Protein AF-A0A7D9LPD5-F1 (afdb_monomer_lite)

pLDDT: mean 76.56, std 15.11, range [44.62, 92.5]

Sequence (110 aa):
MAIEQDWLISLSVVYGLGAIASLWAALLSPMILDYWDKPRGLKKRGERDWATVFLIFLLLQPFTFAGCAVGMWWIDAFAYIPPVHFVCTFISFLAIDFFNEDTSNTYRVL

Structure (mmCIF, N/CA/C/O backbone):
data_AF-A0A7D9LPD5-F1
#
_entry.id   AF-A0A7D9LPD5-F1
#
loop_
_atom_site.group_PDB
_atom_site.id
_atom_site.type_symbol
_atom_site.label_atom_id
_atom_site.label_alt_id
_atom_site.label_comp_id
_atom_site.label_asym_id
_atom_site.label_entity_id
_atom_site.label_seq_id
_atom_site.pdbx_PDB_ins_code
_atom_site.Cartn_x
_atom_site.Cartn_y
_atom_site.Cartn_z
_atom_site.occupancy
_atom_site.B_iso_or_equiv
_atom_site.auth_seq_id
_atom_site.auth_comp_id
_atom_site.auth_asym_id
_atom_site.auth_atom_id
_atom_site.pdbx_PDB_model_num
ATOM 1 N N . MET A 1 1 ? 12.924 -11.263 -24.836 1.00 55.03 1 MET A N 1
ATOM 2 C CA . MET A 1 1 ? 13.693 -10.051 -24.488 1.00 55.03 1 MET A CA 1
ATOM 3 C C . MET A 1 1 ? 12.827 -8.794 -24.510 1.00 55.03 1 MET A C 1
ATOM 5 O O . MET A 1 1 ? 12.645 -8.247 -23.440 1.00 55.03 1 MET A O 1
ATOM 9 N N . ALA A 1 2 ? 12.213 -8.378 -25.629 1.00 61.75 2 ALA A N 1
ATOM 10 C CA . ALA A 1 2 ? 11.367 -7.165 -25.642 1.00 61.75 2 ALA A CA 1
ATOM 11 C C . ALA A 1 2 ? 10.152 -7.231 -24.683 1.00 61.75 2 ALA A C 1
ATOM 13 O O . ALA A 1 2 ? 9.972 -6.350 -23.855 1.00 61.75 2 ALA A O 1
ATOM 14 N N . ILE A 1 3 ? 9.396 -8.337 -24.710 1.00 66.81 3 ILE A N 1
ATOM 15 C CA . ILE A 1 3 ? 8.167 -8.516 -23.903 1.00 66.81 3 ILE A CA 1
ATOM 16 C C . ILE A 1 3 ? 8.424 -8.419 -22.387 1.00 66.81 3 ILE A C 1
ATOM 18 O O . ILE A 1 3 ? 7.592 -7.917 -21.641 1.00 66.81 3 ILE A O 1
ATOM 22 N N . GLU A 1 4 ? 9.577 -8.898 -21.925 1.00 71.38 4 GLU A N 1
ATOM 23 C CA . GLU A 1 4 ? 9.941 -8.914 -20.504 1.00 71.38 4 GLU A CA 1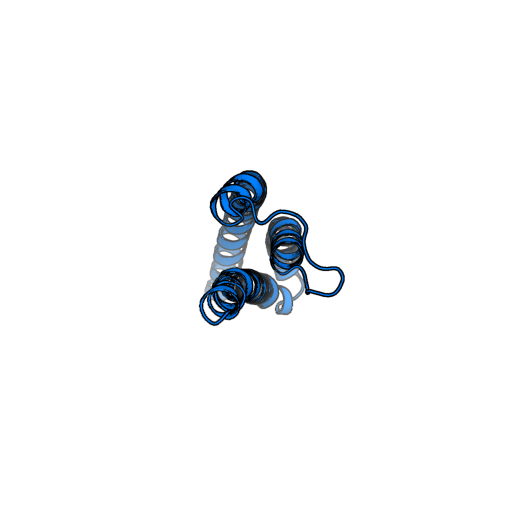
ATOM 24 C C . GLU A 1 4 ? 10.303 -7.512 -19.997 1.00 71.38 4 GLU A C 1
ATOM 26 O O . GLU A 1 4 ? 9.875 -7.105 -18.921 1.00 71.38 4 GLU A O 1
ATOM 31 N N . GLN A 1 5 ? 11.016 -6.733 -20.812 1.00 76.25 5 GLN A N 1
ATOM 32 C CA . GLN A 1 5 ? 11.343 -5.340 -20.510 1.00 76.25 5 GLN A CA 1
ATOM 33 C C . GLN A 1 5 ? 10.101 -4.440 -20.528 1.00 76.25 5 GLN A C 1
ATOM 35 O O . GLN A 1 5 ? 9.922 -3.631 -19.618 1.00 76.25 5 GLN A O 1
ATOM 40 N N . ASP A 1 6 ? 9.210 -4.623 -21.504 1.00 82.81 6 ASP A N 1
ATOM 41 C CA . ASP A 1 6 ? 7.951 -3.871 -21.597 1.00 82.81 6 ASP A CA 1
ATOM 42 C C . ASP A 1 6 ? 7.025 -4.162 -20.403 1.00 82.81 6 ASP A C 1
ATOM 44 O O . ASP A 1 6 ? 6.359 -3.265 -19.869 1.00 82.81 6 ASP A O 1
ATOM 48 N N . TRP A 1 7 ? 7.020 -5.416 -19.938 1.00 85.62 7 TRP A N 1
ATOM 49 C CA . TRP A 1 7 ? 6.301 -5.843 -18.739 1.00 85.62 7 TRP A CA 1
ATOM 50 C C . TRP A 1 7 ? 6.843 -5.178 -17.469 1.00 85.62 7 TRP A C 1
ATOM 52 O O . TRP A 1 7 ? 6.063 -4.632 -16.685 1.00 85.62 7 TRP A O 1
ATOM 62 N N . LEU A 1 8 ? 8.167 -5.162 -17.283 1.00 84.25 8 LEU A N 1
ATOM 63 C CA . LEU A 1 8 ? 8.804 -4.518 -16.132 1.00 84.25 8 LEU A CA 1
ATOM 64 C C . LEU A 1 8 ? 8.537 -3.007 -16.104 1.00 84.25 8 LEU A C 1
ATOM 66 O O . LEU A 1 8 ? 8.182 -2.469 -15.059 1.00 84.25 8 LEU A O 1
ATOM 70 N N . ILE A 1 9 ? 8.618 -2.328 -17.251 1.00 87.19 9 ILE A N 1
ATOM 71 C CA . ILE A 1 9 ? 8.304 -0.895 -17.352 1.00 87.19 9 ILE A CA 1
ATOM 72 C C . ILE A 1 9 ? 6.850 -0.632 -16.948 1.00 87.19 9 ILE A C 1
ATOM 74 O O . ILE A 1 9 ? 6.576 0.257 -16.139 1.00 87.19 9 ILE A O 1
ATOM 78 N N . SER A 1 10 ? 5.919 -1.428 -17.476 1.00 89.38 10 SER A N 1
ATOM 79 C CA . SER A 1 10 ? 4.493 -1.305 -17.162 1.00 89.38 10 SER A CA 1
ATOM 80 C C . SER A 1 10 ? 4.232 -1.480 -15.664 1.00 89.38 10 SER A C 1
ATOM 82 O O . SER A 1 10 ? 3.538 -0.669 -15.051 1.00 89.38 10 SER A O 1
ATOM 84 N N . LEU A 1 11 ? 4.845 -2.492 -15.047 1.00 87.81 11 LEU A N 1
ATOM 85 C CA . LEU A 1 11 ? 4.769 -2.738 -13.607 1.00 87.81 11 LEU A CA 1
ATOM 86 C C . LEU A 1 11 ? 5.374 -1.597 -12.779 1.00 87.81 11 LEU A C 1
ATOM 88 O O . LEU A 1 11 ? 4.756 -1.173 -11.804 1.00 87.81 11 LEU A O 1
ATOM 92 N N . SER A 1 12 ? 6.530 -1.048 -13.168 1.00 87.62 12 SER A N 1
ATOM 93 C CA . SER A 1 12 ? 7.125 0.106 -12.480 1.00 87.62 12 SER A CA 1
ATOM 94 C C . SER A 1 12 ? 6.193 1.321 -12.501 1.00 87.62 12 SER A C 1
ATOM 96 O O . SER A 1 12 ? 6.048 1.996 -11.482 1.00 87.62 12 SER A O 1
ATOM 98 N N . VAL A 1 13 ? 5.522 1.588 -13.630 1.00 90.81 13 VAL A N 1
ATOM 99 C CA . VAL A 1 13 ? 4.535 2.678 -13.740 1.00 90.81 13 VAL A CA 1
ATOM 100 C C . VAL A 1 13 ? 3.331 2.415 -12.836 1.00 90.81 13 VAL A C 1
ATOM 102 O O . VAL A 1 13 ? 2.930 3.303 -12.083 1.00 90.81 13 VAL A O 1
ATOM 105 N N . VAL A 1 14 ? 2.783 1.197 -12.855 1.00 92.50 14 VAL A N 1
ATOM 106 C CA . VAL A 1 14 ? 1.667 0.801 -11.979 1.00 92.50 14 VAL A CA 1
ATOM 107 C C . VAL A 1 14 ? 2.045 0.965 -10.509 1.00 92.50 14 VAL A C 1
ATOM 109 O O . VAL A 1 14 ? 1.260 1.503 -9.730 1.00 92.50 14 VAL A O 1
ATOM 112 N N . TYR A 1 15 ? 3.254 0.565 -10.120 1.00 91.69 15 TYR A N 1
ATOM 113 C CA . TYR A 1 15 ? 3.726 0.710 -8.747 1.00 91.69 15 TYR A CA 1
ATOM 114 C C . TYR A 1 15 ? 3.990 2.165 -8.367 1.00 91.69 15 TYR A C 1
ATOM 116 O O . TYR A 1 15 ? 3.606 2.576 -7.275 1.00 91.69 15 TYR A O 1
ATOM 124 N N . GLY A 1 16 ? 4.519 2.988 -9.273 1.00 86.94 16 GLY A N 1
ATOM 125 C CA . GLY A 1 16 ? 4.629 4.432 -9.059 1.00 86.94 16 GLY A CA 1
ATOM 126 C C . GLY A 1 16 ? 3.267 5.097 -8.820 1.00 86.94 16 GLY A C 1
ATOM 127 O O . GLY A 1 16 ? 3.093 5.834 -7.848 1.00 86.94 16 GLY A O 1
ATOM 128 N N . LEU A 1 17 ? 2.268 4.784 -9.652 1.00 91.12 17 LEU A N 1
ATOM 129 C CA . LEU A 1 17 ? 0.896 5.277 -9.479 1.00 91.12 17 LEU A CA 1
ATOM 130 C C . LEU A 1 17 ? 0.259 4.751 -8.188 1.00 91.12 17 LEU A C 1
ATOM 132 O O . LEU A 1 17 ? -0.389 5.508 -7.464 1.00 91.12 17 LEU A O 1
ATOM 136 N N . GLY A 1 18 ? 0.489 3.479 -7.861 1.00 88.88 18 GLY A N 1
ATOM 137 C CA . GLY A 1 18 ? 0.034 2.868 -6.617 1.00 88.88 18 GLY A CA 1
ATOM 138 C C . GLY A 1 18 ? 0.646 3.525 -5.378 1.00 88.88 18 GLY A C 1
ATOM 139 O O . GLY A 1 18 ? -0.058 3.709 -4.387 1.00 88.88 18 GLY A O 1
ATOM 140 N N . ALA A 1 19 ? 1.908 3.963 -5.432 1.00 89.31 19 ALA A N 1
ATOM 141 C CA . ALA A 1 19 ? 2.540 4.712 -4.346 1.00 89.31 19 ALA A CA 1
ATOM 142 C C . ALA A 1 19 ? 1.849 6.064 -4.113 1.00 89.31 19 ALA A C 1
ATOM 144 O O . ALA A 1 19 ? 1.538 6.407 -2.971 1.00 89.31 19 ALA A O 1
ATOM 145 N N . ILE A 1 20 ? 1.550 6.799 -5.191 1.00 89.25 20 ILE A N 1
ATOM 146 C CA . ILE A 1 20 ? 0.827 8.078 -5.126 1.00 89.25 20 ILE A CA 1
ATOM 147 C C . ILE A 1 20 ? -0.583 7.865 -4.566 1.00 89.25 20 ILE A C 1
ATOM 149 O O . ILE A 1 20 ? -0.988 8.563 -3.638 1.00 89.25 20 ILE A O 1
ATOM 153 N N . ALA A 1 21 ? -1.321 6.880 -5.081 1.00 88.38 21 ALA A N 1
ATOM 154 C CA . ALA A 1 21 ? -2.660 6.556 -4.591 1.00 88.38 21 ALA A CA 1
ATOM 155 C C . ALA A 1 21 ? -2.645 6.163 -3.105 1.00 88.38 21 ALA A C 1
ATOM 157 O O . ALA A 1 21 ? -3.498 6.605 -2.339 1.00 88.38 21 ALA A O 1
ATOM 158 N N . SER A 1 22 ? -1.642 5.391 -2.679 1.00 88.06 22 SER A N 1
ATOM 159 C CA . SER A 1 22 ? -1.472 4.983 -1.281 1.00 88.06 22 SER A CA 1
ATOM 160 C C . SER A 1 22 ? -1.157 6.165 -0.365 1.00 88.06 22 SER A C 1
ATOM 162 O O . SER A 1 22 ? -1.638 6.204 0.763 1.00 88.06 22 SER A O 1
ATOM 164 N N . LEU A 1 23 ? -0.393 7.152 -0.845 1.00 87.31 23 LEU A N 1
ATOM 165 C CA . LEU A 1 23 ? -0.112 8.375 -0.094 1.00 87.31 23 LEU A CA 1
ATOM 166 C C . LEU A 1 23 ? -1.402 9.164 0.150 1.00 87.31 23 LEU A C 1
ATOM 168 O O . LEU A 1 23 ? -1.674 9.569 1.276 1.00 87.31 23 LEU A O 1
ATOM 172 N N . TRP A 1 24 ? -2.224 9.331 -0.888 1.00 86.19 24 TRP A N 1
ATOM 173 C CA . TRP A 1 24 ? -3.534 9.968 -0.752 1.00 86.19 24 TRP A CA 1
ATOM 174 C C . TRP A 1 24 ? -4.460 9.186 0.178 1.00 86.19 24 TRP A C 1
ATOM 176 O O . TRP A 1 24 ? -5.109 9.785 1.032 1.00 86.19 24 TRP A O 1
ATOM 186 N N . ALA A 1 25 ? -4.482 7.858 0.066 1.00 83.50 25 ALA A N 1
ATOM 187 C CA . ALA A 1 25 ? -5.257 7.008 0.959 1.00 83.50 25 ALA A CA 1
ATOM 188 C C . ALA A 1 25 ? -4.815 7.169 2.422 1.00 83.50 25 ALA A C 1
ATOM 190 O O . ALA A 1 25 ? -5.671 7.301 3.289 1.00 83.50 25 ALA A O 1
ATOM 191 N N . ALA A 1 26 ? -3.509 7.235 2.699 1.00 83.38 26 ALA A N 1
ATOM 192 C CA . ALA A 1 26 ? -2.976 7.460 4.043 1.00 83.38 26 ALA A CA 1
ATOM 193 C C . ALA A 1 26 ? -3.287 8.863 4.594 1.00 83.38 26 ALA A C 1
ATOM 195 O O . ALA A 1 26 ? -3.516 9.022 5.789 1.00 83.38 26 ALA A O 1
ATOM 196 N N . LEU A 1 27 ? -3.319 9.891 3.741 1.00 81.81 27 LEU A N 1
ATOM 197 C CA . LEU A 1 27 ? -3.703 11.248 4.150 1.00 81.81 27 LEU A CA 1
ATOM 198 C C . LEU A 1 27 ? -5.200 11.356 4.464 1.00 81.81 27 LEU A C 1
ATOM 200 O O . LEU A 1 27 ? -5.589 12.099 5.362 1.00 81.81 27 LEU A O 1
ATOM 204 N N . LEU A 1 28 ? -6.037 10.621 3.729 1.00 81.25 28 LEU A N 1
ATOM 205 C CA . LEU A 1 28 ? -7.492 10.623 3.896 1.00 81.25 28 LEU A CA 1
ATOM 206 C C . LEU A 1 28 ? -7.981 9.582 4.914 1.00 81.25 28 LEU A C 1
ATOM 208 O O . LEU A 1 28 ? -9.120 9.670 5.377 1.00 81.25 28 LEU A O 1
ATOM 212 N N . SER A 1 29 ? -7.143 8.617 5.302 1.00 77.19 29 SER A N 1
ATOM 213 C CA . SER A 1 29 ? -7.531 7.548 6.221 1.00 77.19 29 SER A CA 1
ATOM 214 C C . SER A 1 29 ? -7.970 8.021 7.603 1.00 77.19 29 SER A C 1
ATOM 216 O O . SER A 1 29 ? -8.894 7.400 8.115 1.00 77.19 29 SER A O 1
ATOM 218 N N . PRO A 1 30 ? -7.426 9.095 8.217 1.00 69.94 30 PRO A N 1
ATOM 219 C CA . PRO A 1 30 ? -7.953 9.593 9.485 1.00 69.94 30 PRO A CA 1
ATOM 220 C C . PRO A 1 30 ? -9.418 10.017 9.365 1.00 69.94 30 PRO A C 1
ATOM 222 O O . PRO A 1 30 ? -10.213 9.657 10.215 1.00 69.94 30 PRO A O 1
ATOM 225 N N . MET A 1 31 ? -9.814 10.675 8.267 1.00 67.31 31 MET A N 1
ATOM 226 C CA . MET A 1 31 ? -11.217 11.059 8.050 1.00 67.31 31 MET A CA 1
ATOM 227 C C . MET A 1 31 ? -12.125 9.839 7.838 1.00 67.31 31 MET A C 1
ATOM 229 O O . MET A 1 31 ? -13.273 9.836 8.280 1.00 67.31 31 MET A O 1
ATOM 233 N N . ILE A 1 32 ? -11.618 8.800 7.165 1.00 66.88 32 ILE A N 1
ATOM 234 C CA . ILE A 1 32 ? -12.341 7.535 6.962 1.00 66.88 32 ILE A CA 1
ATOM 235 C C . ILE A 1 32 ? -12.507 6.801 8.295 1.00 66.88 32 ILE A C 1
ATOM 237 O O . ILE A 1 32 ? -13.592 6.307 8.590 1.00 66.88 32 ILE A O 1
ATOM 241 N N . LEU A 1 33 ? -11.452 6.757 9.109 1.00 67.62 33 LEU A N 1
ATOM 242 C CA . LEU A 1 33 ? -11.477 6.130 10.425 1.00 67.62 33 LEU A CA 1
ATOM 243 C C . LEU A 1 33 ? -12.345 6.921 11.397 1.00 67.62 33 LEU A C 1
ATOM 245 O O . LEU A 1 33 ? -13.159 6.307 12.060 1.00 67.62 33 LEU A O 1
ATOM 249 N N . ASP A 1 34 ? -12.291 8.250 11.410 1.00 65.56 34 ASP A N 1
ATOM 250 C CA . ASP A 1 34 ? -13.173 9.088 12.233 1.00 65.56 34 ASP A CA 1
ATOM 251 C C . ASP A 1 34 ? -14.655 8.911 11.855 1.00 65.56 34 ASP A C 1
ATOM 253 O O . ASP A 1 34 ? -15.540 8.943 12.714 1.00 65.56 34 ASP A O 1
ATOM 257 N N . TYR A 1 35 ? -14.953 8.693 10.568 1.00 63.81 35 TYR A N 1
ATOM 258 C CA . TYR A 1 35 ? -16.307 8.370 10.115 1.00 63.81 35 TYR A CA 1
ATOM 259 C C . TYR A 1 35 ? -16.765 6.982 10.593 1.00 63.81 35 TYR A C 1
ATOM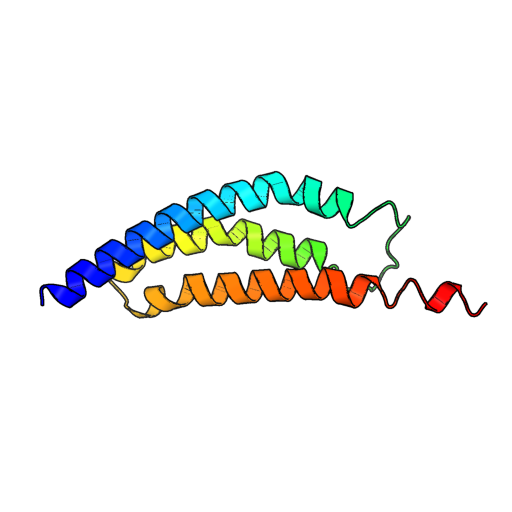 261 O O . TYR A 1 35 ? -17.936 6.813 10.950 1.00 63.81 35 TYR A O 1
ATOM 269 N N . TRP A 1 36 ? -15.854 6.004 10.612 1.00 60.25 36 TRP A N 1
ATOM 270 C CA . TRP A 1 36 ? -16.129 4.617 11.006 1.00 60.25 36 TRP A CA 1
ATOM 271 C C . TRP A 1 36 ? -16.109 4.393 12.526 1.00 60.25 36 TRP A C 1
ATOM 273 O O . TRP A 1 36 ? -16.833 3.535 13.029 1.00 60.25 36 TRP A O 1
ATOM 283 N N . ASP A 1 37 ? -15.321 5.184 13.255 1.00 58.56 37 ASP A N 1
ATOM 284 C CA . ASP A 1 37 ? -15.033 5.084 14.693 1.00 58.56 37 ASP A CA 1
ATOM 285 C C . ASP A 1 37 ? -15.877 6.079 15.519 1.00 58.56 37 ASP A C 1
ATOM 287 O O . ASP A 1 37 ? -15.482 6.541 16.593 1.00 58.56 37 ASP A O 1
ATOM 291 N N . LYS A 1 38 ? -17.079 6.428 15.022 1.00 48.72 38 LYS A N 1
ATOM 292 C CA . LYS A 1 38 ? -18.066 7.255 15.746 1.00 48.72 38 LYS A CA 1
ATOM 293 C C . LYS A 1 38 ? -18.180 6.824 17.217 1.00 48.72 38 LYS A C 1
ATOM 295 O O . LYS A 1 38 ? -18.220 5.634 17.528 1.00 48.72 38 LYS A O 1
ATOM 300 N N . PRO A 1 39 ? -18.314 7.804 18.123 1.00 46.75 39 PRO A N 1
ATOM 301 C CA . PRO A 1 39 ? -17.514 7.962 19.328 1.00 46.75 39 PRO A CA 1
ATOM 302 C C . PRO A 1 39 ? -17.793 6.843 20.330 1.00 46.75 39 PRO A C 1
ATOM 304 O O . PRO A 1 39 ? -18.612 6.985 21.241 1.00 46.75 39 PRO A O 1
ATOM 307 N N . ARG A 1 40 ? -17.094 5.716 20.194 1.00 46.31 40 ARG A N 1
ATOM 308 C CA . ARG A 1 40 ? -17.042 4.721 21.263 1.00 46.31 40 ARG A CA 1
ATOM 309 C C . ARG A 1 40 ? -16.072 5.250 22.305 1.00 46.31 40 ARG A C 1
ATOM 311 O O . ARG A 1 40 ? -14.860 5.089 22.205 1.00 46.31 40 ARG A O 1
ATOM 318 N N . GLY A 1 41 ? -16.628 5.967 23.279 1.00 44.72 41 GLY A N 1
ATOM 319 C CA . GLY A 1 41 ? -15.894 6.427 24.446 1.00 44.72 41 GLY A CA 1
ATOM 320 C C . GLY A 1 41 ? -15.026 5.303 25.015 1.00 44.72 41 GLY A C 1
ATOM 321 O O . GLY A 1 41 ? -15.518 4.212 25.272 1.00 44.72 41 GLY A O 1
ATOM 322 N N . LEU A 1 42 ? -13.739 5.609 25.196 1.00 50.38 42 LEU A N 1
ATOM 323 C CA . LEU A 1 42 ? -12.760 4.853 25.980 1.00 50.38 42 LEU A CA 1
ATOM 324 C C . LEU A 1 42 ? -12.679 3.346 25.640 1.00 50.38 42 LEU A C 1
ATOM 326 O O . LEU A 1 42 ? -13.306 2.506 26.285 1.00 50.38 42 LEU A O 1
ATOM 330 N N . LYS A 1 43 ? -11.807 3.008 24.675 1.00 54.28 43 LYS A N 1
ATOM 331 C CA . LYS A 1 43 ? -11.343 1.634 24.387 1.00 54.28 43 LYS A CA 1
ATOM 332 C C . LYS A 1 43 ? -10.993 0.886 25.683 1.00 54.28 43 LYS A C 1
ATOM 334 O O . LYS A 1 43 ? -10.205 1.372 26.500 1.00 54.28 43 LYS A O 1
ATOM 339 N N . LYS A 1 44 ? -11.542 -0.322 25.860 1.00 51.75 44 LYS A N 1
ATOM 340 C CA . LYS A 1 44 ? -11.188 -1.205 26.981 1.00 51.75 44 LYS A CA 1
ATOM 341 C C . LYS A 1 44 ? -9.730 -1.643 26.831 1.00 51.75 44 LYS A C 1
ATOM 343 O O . LYS A 1 44 ? -9.294 -2.096 25.775 1.00 51.75 44 LYS A O 1
ATOM 348 N N . ARG A 1 45 ? -8.956 -1.498 27.907 1.00 47.47 45 ARG A N 1
ATOM 349 C CA . ARG A 1 45 ? -7.538 -1.873 27.969 1.00 47.47 45 ARG A CA 1
ATOM 350 C C . ARG A 1 45 ? -7.405 -3.387 27.725 1.00 47.47 45 ARG A C 1
ATOM 352 O O . ARG A 1 45 ? -7.726 -4.164 28.616 1.00 47.47 45 ARG A O 1
ATOM 359 N N . GLY A 1 46 ? -6.959 -3.791 26.532 1.00 56.81 46 GLY A N 1
ATOM 360 C CA . GLY A 1 46 ? -6.753 -5.202 26.162 1.00 56.81 46 GLY A CA 1
ATOM 361 C C . GLY A 1 46 ? -7.274 -5.615 24.779 1.00 56.81 46 GLY A C 1
ATOM 362 O O . GLY A 1 46 ? -6.891 -6.677 24.299 1.00 56.81 46 GLY A O 1
ATOM 363 N N . GLU A 1 47 ? -8.093 -4.796 24.113 1.00 62.62 47 GLU A N 1
ATOM 364 C CA . GLU A 1 47 ? -8.545 -5.069 22.740 1.00 62.62 47 GLU A CA 1
ATOM 365 C C . GLU A 1 47 ? -7.494 -4.630 21.707 1.00 62.62 47 GLU A C 1
A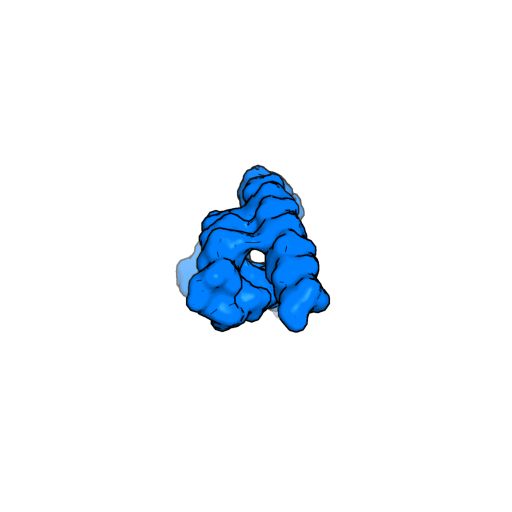TOM 367 O O . GLU A 1 47 ? -6.865 -3.575 21.832 1.00 62.62 47 GLU A O 1
ATOM 372 N N . ARG A 1 48 ? -7.271 -5.467 20.686 1.00 66.44 48 ARG A N 1
ATOM 373 C CA . ARG A 1 48 ? -6.296 -5.206 19.621 1.00 66.44 48 ARG A CA 1
ATOM 374 C C . ARG A 1 48 ? -6.820 -4.122 18.684 1.00 66.44 48 ARG A C 1
ATOM 376 O O . ARG A 1 48 ? -7.895 -4.256 18.109 1.00 66.44 48 ARG A O 1
ATOM 383 N N . ASP A 1 49 ? -6.032 -3.065 18.516 1.00 74.62 49 ASP A N 1
ATOM 384 C CA . ASP A 1 49 ? -6.416 -1.902 17.723 1.00 74.62 49 ASP A CA 1
ATOM 385 C C . ASP A 1 49 ? -6.183 -2.123 16.221 1.00 74.62 49 ASP A C 1
ATOM 387 O O . ASP A 1 49 ? -5.137 -1.774 15.669 1.00 74.62 49 ASP A O 1
ATOM 391 N N . TRP A 1 50 ? -7.169 -2.726 15.559 1.00 76.06 50 TRP A N 1
ATOM 392 C CA . TRP A 1 50 ? -7.131 -2.989 14.120 1.00 76.06 50 TRP A CA 1
ATOM 393 C C . TRP A 1 50 ? -7.066 -1.714 13.269 1.00 76.06 50 TRP A C 1
ATOM 395 O O . TRP A 1 50 ? -6.447 -1.745 12.207 1.00 76.06 50 TRP A O 1
ATOM 405 N N . ALA A 1 51 ? -7.600 -0.586 13.753 1.00 78.12 51 ALA A N 1
ATOM 406 C CA . ALA A 1 51 ? -7.483 0.708 13.077 1.00 78.12 51 ALA A CA 1
ATOM 407 C C . ALA A 1 51 ? -6.029 1.192 13.052 1.00 78.12 51 ALA A C 1
ATOM 409 O O . ALA A 1 51 ? -5.517 1.581 12.003 1.00 78.12 51 ALA A O 1
ATOM 410 N N . THR A 1 52 ? -5.325 1.071 14.180 1.00 79.75 52 THR A N 1
ATOM 411 C CA . THR A 1 52 ? -3.887 1.368 14.251 1.00 79.75 52 THR A CA 1
ATOM 412 C C . THR A 1 52 ? -3.067 0.419 13.367 1.00 79.75 52 THR A C 1
ATOM 414 O O . THR A 1 52 ? -2.161 0.867 12.666 1.00 79.75 52 THR A O 1
ATOM 417 N N . VAL A 1 53 ? -3.393 -0.880 13.339 1.00 81.50 53 VAL A N 1
ATOM 418 C CA . VAL A 1 53 ? -2.717 -1.857 12.461 1.00 81.50 53 VAL A CA 1
ATOM 419 C C . VAL A 1 53 ? -2.902 -1.498 10.984 1.00 81.50 53 VAL A C 1
ATOM 421 O O . VAL A 1 53 ? -1.923 -1.441 10.242 1.00 81.50 53 VAL A O 1
ATOM 424 N N . PHE A 1 54 ? -4.133 -1.200 10.566 1.00 85.88 54 PHE A N 1
ATOM 425 C CA . PHE A 1 54 ? -4.435 -0.737 9.213 1.00 85.88 54 PHE A CA 1
ATOM 426 C C . PHE A 1 54 ? -3.670 0.540 8.855 1.00 85.88 54 PHE A C 1
ATOM 428 O O . PHE A 1 54 ? -3.052 0.590 7.795 1.00 85.88 54 PHE A O 1
ATOM 435 N N . LEU A 1 55 ? -3.651 1.539 9.746 1.00 83.75 55 LEU A N 1
ATOM 436 C CA . LEU A 1 55 ? -2.912 2.785 9.530 1.00 83.75 55 LEU A CA 1
ATOM 437 C C . LEU A 1 55 ? -1.419 2.542 9.321 1.00 83.75 55 LEU A C 1
ATOM 439 O O . LEU A 1 55 ? -0.831 3.133 8.420 1.00 83.75 55 LEU A O 1
ATOM 443 N N . ILE A 1 56 ? -0.806 1.666 10.119 1.00 86.06 56 ILE A N 1
ATOM 444 C CA . ILE A 1 56 ? 0.614 1.329 9.970 1.00 86.06 56 ILE A CA 1
ATOM 445 C C . ILE A 1 56 ? 0.875 0.703 8.596 1.00 86.06 56 ILE A C 1
ATOM 447 O O . ILE A 1 56 ? 1.784 1.146 7.894 1.00 86.06 56 ILE A O 1
ATOM 451 N N . PHE A 1 57 ? 0.076 -0.288 8.185 1.00 87.38 57 PHE A N 1
ATOM 452 C CA . PHE A 1 57 ? 0.225 -0.910 6.865 1.00 87.38 57 PHE A CA 1
ATOM 453 C C . PHE A 1 57 ? 0.019 0.105 5.733 1.00 87.38 57 PHE A C 1
ATOM 455 O O . PHE A 1 57 ? 0.836 0.200 4.819 1.00 87.38 57 PHE A O 1
ATOM 462 N N . LEU A 1 58 ? -1.010 0.944 5.840 1.00 88.69 58 LEU A N 1
ATOM 463 C CA . LEU A 1 58 ? -1.310 1.966 4.847 1.00 88.69 58 LEU A CA 1
ATOM 464 C C . LEU A 1 58 ? -0.191 3.013 4.723 1.00 88.69 58 LEU A C 1
ATOM 466 O O . LEU A 1 58 ? 0.166 3.396 3.611 1.00 88.69 58 LEU A O 1
ATOM 470 N N . LEU A 1 59 ? 0.414 3.436 5.838 1.00 89.19 59 LEU A N 1
ATOM 471 C CA . LEU A 1 59 ? 1.538 4.383 5.853 1.00 89.19 59 LEU A CA 1
ATOM 472 C C . LEU A 1 59 ? 2.820 3.804 5.244 1.00 89.19 59 LEU A C 1
ATOM 474 O O . LEU A 1 59 ? 3.619 4.546 4.673 1.00 89.19 59 LEU A O 1
ATOM 478 N N . LEU A 1 60 ? 3.029 2.490 5.341 1.00 90.75 60 LEU A N 1
ATOM 479 C CA . LEU A 1 60 ? 4.181 1.810 4.742 1.00 90.75 60 LEU A CA 1
ATOM 480 C C . LEU A 1 60 ? 3.980 1.503 3.248 1.00 90.75 60 LEU A C 1
ATOM 482 O O . LEU A 1 60 ? 4.942 1.200 2.531 1.00 90.75 60 LEU A O 1
ATOM 486 N N . GLN A 1 61 ? 2.745 1.588 2.759 1.00 89.94 61 GLN A N 1
ATOM 487 C CA . GLN A 1 61 ? 2.376 1.219 1.398 1.00 89.94 61 GLN A CA 1
ATOM 488 C C . GLN A 1 61 ? 3.052 2.100 0.322 1.00 89.94 61 GLN A C 1
ATOM 490 O O . GLN A 1 61 ? 3.620 1.527 -0.609 1.00 89.94 61 GLN A O 1
ATOM 495 N N . PRO A 1 62 ? 3.145 3.444 0.449 1.00 88.88 62 PRO A N 1
ATOM 496 C CA . PRO A 1 62 ? 3.881 4.281 -0.504 1.00 88.88 62 PRO A CA 1
ATOM 497 C C . PRO A 1 62 ? 5.356 3.892 -0.632 1.00 88.88 62 PRO A C 1
ATOM 499 O O . PRO A 1 62 ? 5.866 3.764 -1.743 1.00 88.88 62 PRO A O 1
ATOM 502 N N . PHE A 1 63 ? 6.030 3.642 0.496 1.00 90.88 63 PHE A N 1
ATOM 503 C CA . PHE A 1 63 ? 7.435 3.223 0.515 1.00 90.88 63 PHE A CA 1
ATOM 504 C C . PHE A 1 63 ? 7.629 1.860 -0.140 1.00 90.88 63 PHE A C 1
ATOM 506 O O . PHE A 1 63 ? 8.587 1.656 -0.880 1.00 90.88 63 PHE A O 1
ATOM 513 N N . THR A 1 64 ? 6.696 0.941 0.093 1.00 90.25 64 THR A N 1
ATOM 514 C CA . THR A 1 64 ? 6.737 -0.394 -0.504 1.00 90.25 64 THR A CA 1
ATOM 515 C C . THR A 1 64 ? 6.573 -0.322 -2.014 1.00 90.25 64 THR A C 1
ATOM 517 O O . THR A 1 64 ? 7.374 -0.893 -2.747 1.00 90.25 64 THR A O 1
ATOM 520 N N . PHE A 1 65 ? 5.575 0.417 -2.492 1.00 89.38 65 PHE A N 1
ATOM 521 C CA . PHE A 1 65 ? 5.298 0.559 -3.917 1.00 89.38 65 PHE A CA 1
ATOM 522 C C . PHE A 1 65 ? 6.428 1.305 -4.644 1.00 89.38 65 PHE A C 1
ATOM 524 O O . PHE A 1 65 ? 6.922 0.821 -5.659 1.00 89.38 65 PHE A O 1
ATOM 531 N N . ALA A 1 66 ? 6.910 2.424 -4.095 1.00 88.44 66 ALA A N 1
ATOM 532 C CA . ALA A 1 66 ? 8.018 3.181 -4.681 1.00 88.44 66 ALA A CA 1
ATOM 533 C C . ALA A 1 66 ? 9.341 2.398 -4.644 1.00 88.44 66 ALA A C 1
ATOM 535 O O . ALA A 1 66 ? 10.057 2.331 -5.642 1.00 88.44 66 ALA A O 1
ATOM 536 N N . GLY A 1 67 ? 9.646 1.760 -3.511 1.00 88.75 67 GLY A N 1
ATOM 537 C CA . GLY A 1 67 ? 10.845 0.945 -3.344 1.00 88.75 67 GLY A CA 1
ATOM 538 C C . GLY A 1 67 ? 10.866 -0.253 -4.290 1.00 88.75 67 GLY A C 1
ATOM 539 O O . GLY A 1 67 ? 11.903 -0.538 -4.877 1.00 88.75 67 GLY A O 1
ATOM 540 N N . CYS A 1 68 ? 9.724 -0.911 -4.507 1.00 89.75 68 CYS A N 1
ATOM 541 C CA . CYS A 1 68 ? 9.629 -2.047 -5.426 1.00 89.75 68 CYS A CA 1
ATOM 542 C C . CYS A 1 68 ? 9.627 -1.629 -6.899 1.00 89.75 68 CYS A C 1
ATOM 544 O O . CYS A 1 68 ? 10.190 -2.358 -7.708 1.00 89.75 68 CYS A O 1
ATOM 546 N N . ALA A 1 69 ? 9.070 -0.461 -7.247 1.00 88.44 69 ALA A N 1
ATOM 547 C CA . ALA A 1 69 ? 9.147 0.089 -8.605 1.00 88.44 69 ALA A CA 1
ATOM 548 C C . ALA A 1 69 ? 10.602 0.267 -9.072 1.00 88.44 69 ALA A C 1
ATOM 550 O O . ALA A 1 69 ? 10.907 0.085 -10.247 1.00 88.44 69 ALA A O 1
ATOM 551 N N . VAL A 1 70 ? 11.501 0.582 -8.134 1.00 88.31 70 VAL A N 1
ATOM 552 C CA . VAL A 1 70 ? 12.948 0.637 -8.366 1.00 88.31 70 VAL A CA 1
ATOM 553 C C . VAL A 1 70 ? 13.561 -0.762 -8.206 1.00 88.31 70 VAL A C 1
ATOM 555 O O . VAL A 1 70 ? 14.188 -1.270 -9.124 1.00 88.31 70 VAL A O 1
ATOM 558 N N . GLY A 1 71 ? 13.336 -1.448 -7.087 1.00 84.75 71 GLY A N 1
ATOM 559 C CA . GLY A 1 71 ? 13.991 -2.721 -6.756 1.00 84.75 71 GLY A CA 1
ATOM 560 C C . GLY A 1 71 ? 13.776 -3.856 -7.765 1.00 84.75 71 GLY A C 1
ATOM 561 O O . GLY A 1 71 ? 14.666 -4.689 -7.942 1.00 84.75 71 GLY A O 1
ATOM 562 N N . MET A 1 72 ? 12.645 -3.867 -8.474 1.00 87.62 72 MET A N 1
ATOM 563 C CA . MET A 1 72 ? 12.320 -4.884 -9.483 1.00 87.62 72 MET A CA 1
ATOM 564 C C . MET A 1 72 ? 13.285 -4.932 -10.677 1.00 87.62 72 MET A C 1
ATOM 566 O O . MET A 1 72 ? 13.316 -5.931 -11.381 1.00 87.62 72 MET A O 1
ATOM 570 N N . TRP A 1 73 ? 14.098 -3.893 -10.888 1.00 83.06 73 TRP A N 1
ATOM 571 C CA . TRP A 1 73 ? 15.141 -3.885 -11.921 1.00 83.06 73 TRP A CA 1
ATOM 572 C C . TRP A 1 73 ? 16.369 -4.731 -11.552 1.00 83.06 73 TRP A C 1
ATOM 574 O O . TRP A 1 73 ? 17.193 -5.026 -12.414 1.00 83.06 73 TRP A O 1
ATOM 584 N N . TRP A 1 74 ? 16.493 -5.116 -10.278 1.00 85.19 74 TRP A N 1
ATOM 585 C CA . TRP A 1 74 ? 17.603 -5.918 -9.760 1.00 85.19 74 TRP A CA 1
ATOM 586 C C . TRP A 1 74 ? 17.159 -7.272 -9.205 1.00 85.19 74 TRP A C 1
ATOM 588 O O . TRP A 1 74 ? 17.936 -8.223 -9.260 1.00 85.19 74 TRP A O 1
ATOM 598 N N . ILE A 1 75 ? 15.952 -7.365 -8.631 1.00 86.44 75 ILE A N 1
ATOM 599 C CA . ILE A 1 75 ? 15.449 -8.598 -8.010 1.00 86.44 75 ILE A CA 1
ATOM 600 C C . ILE A 1 75 ? 13.959 -8.791 -8.322 1.00 86.44 75 ILE A C 1
ATOM 602 O O . ILE A 1 75 ? 13.111 -8.036 -7.841 1.00 86.44 75 ILE A O 1
ATOM 606 N N . ASP A 1 76 ? 13.631 -9.877 -9.024 1.00 80.06 76 ASP A N 1
ATOM 607 C CA . ASP A 1 76 ? 12.261 -10.207 -9.453 1.00 80.06 76 ASP A CA 1
ATOM 608 C C . ASP A 1 76 ? 11.274 -10.383 -8.290 1.00 80.06 76 ASP A C 1
ATOM 610 O O . ASP A 1 76 ? 10.076 -10.148 -8.435 1.00 80.06 76 ASP A O 1
ATOM 614 N N . ALA A 1 77 ? 11.761 -10.753 -7.100 1.00 82.44 77 ALA A N 1
ATOM 615 C CA . ALA A 1 77 ? 10.931 -10.888 -5.903 1.00 82.44 77 ALA A CA 1
ATOM 616 C C . ALA A 1 77 ? 10.198 -9.581 -5.538 1.00 82.44 77 ALA A C 1
ATOM 618 O O . ALA A 1 77 ? 9.082 -9.633 -5.015 1.00 82.44 77 ALA A O 1
ATOM 619 N N . PHE A 1 78 ? 10.767 -8.413 -5.866 1.00 86.50 78 PHE A N 1
ATOM 620 C CA . PHE A 1 78 ? 10.110 -7.119 -5.651 1.00 86.50 78 PHE A CA 1
ATOM 621 C C . PHE A 1 78 ? 8.856 -6.930 -6.512 1.00 86.50 78 PHE A C 1
ATOM 623 O O . PHE A 1 78 ? 8.019 -6.098 -6.169 1.00 86.50 78 PHE A O 1
ATOM 630 N N . ALA A 1 79 ? 8.652 -7.731 -7.564 1.00 86.31 79 ALA A N 1
ATOM 631 C CA . ALA A 1 79 ? 7.408 -7.711 -8.324 1.00 86.31 79 ALA A CA 1
ATOM 632 C C . ALA A 1 79 ? 6.204 -8.194 -7.498 1.00 86.31 79 ALA A C 1
ATOM 634 O O . ALA A 1 79 ? 5.087 -7.780 -7.777 1.00 86.31 79 ALA A O 1
ATOM 635 N N . TYR A 1 80 ? 6.394 -9.022 -6.468 1.00 87.38 80 TYR A N 1
ATOM 636 C CA . TYR A 1 80 ? 5.281 -9.608 -5.704 1.00 87.38 80 TYR A CA 1
ATOM 637 C C . TYR A 1 80 ? 4.984 -8.882 -4.389 1.00 87.38 80 TYR A C 1
ATOM 63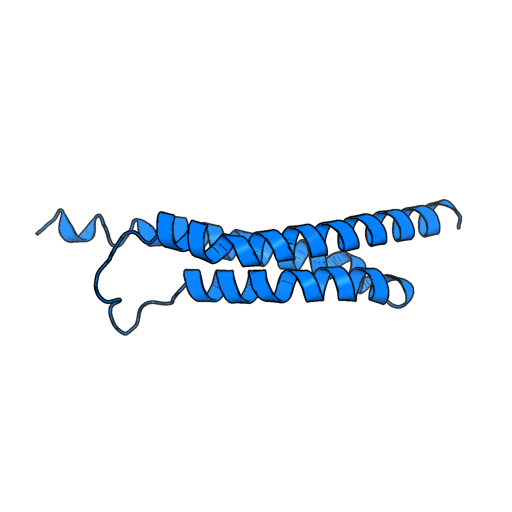9 O O . TYR A 1 80 ? 3.903 -9.041 -3.822 1.00 87.38 80 TYR A O 1
ATOM 647 N N . ILE A 1 81 ? 5.915 -8.063 -3.901 1.00 89.69 81 ILE A N 1
ATOM 648 C CA . ILE A 1 81 ? 5.800 -7.409 -2.594 1.00 89.69 81 ILE A CA 1
ATOM 649 C C . ILE A 1 81 ? 4.658 -6.373 -2.553 1.00 89.69 81 ILE A C 1
ATOM 651 O O . ILE A 1 81 ? 3.875 -6.424 -1.600 1.00 89.69 81 ILE A O 1
ATOM 655 N N . PRO A 1 82 ? 4.478 -5.473 -3.545 1.00 89.50 82 PRO A N 1
ATOM 656 C CA . PRO A 1 82 ? 3.393 -4.489 -3.503 1.00 89.50 82 PRO A CA 1
ATOM 657 C C . PRO A 1 82 ? 1.987 -5.113 -3.512 1.00 89.50 82 PRO A C 1
ATOM 659 O O . PRO A 1 82 ? 1.178 -4.717 -2.670 1.00 89.50 82 PRO A O 1
ATOM 662 N N . PRO A 1 83 ? 1.681 -6.123 -4.358 1.00 87.50 83 PRO A N 1
ATOM 663 C CA . PRO A 1 83 ? 0.406 -6.839 -4.290 1.00 87.50 83 PRO A CA 1
ATOM 664 C C . PRO A 1 83 ? 0.156 -7.512 -2.936 1.00 87.50 83 PRO A C 1
ATOM 666 O O . PRO A 1 83 ? -0.940 -7.402 -2.391 1.00 87.50 83 PRO A O 1
ATOM 669 N N . VAL A 1 84 ? 1.166 -8.175 -2.361 1.00 91.31 84 VAL A N 1
ATOM 670 C CA . VAL A 1 84 ? 1.034 -8.843 -1.054 1.00 91.31 84 VAL A CA 1
ATOM 671 C C . VAL A 1 84 ? 0.767 -7.827 0.054 1.00 91.31 84 VAL A C 1
ATOM 673 O O . VAL A 1 84 ? -0.134 -8.027 0.868 1.00 91.31 84 VAL A O 1
ATOM 676 N N . HIS A 1 85 ? 1.502 -6.714 0.067 1.00 91.31 85 HIS A N 1
ATOM 677 C CA . HIS A 1 85 ? 1.286 -5.655 1.047 1.00 91.31 85 HIS A CA 1
ATOM 678 C C . HIS A 1 85 ? -0.126 -5.070 0.917 1.00 91.31 85 HIS A C 1
ATOM 680 O O . HIS A 1 85 ? -0.823 -4.954 1.919 1.00 91.31 85 HIS A O 1
ATOM 686 N N . PHE A 1 86 ? -0.593 -4.801 -0.305 1.00 89.31 86 PHE A N 1
ATOM 687 C CA . PHE A 1 86 ? -1.956 -4.323 -0.543 1.00 89.31 86 PHE A CA 1
ATOM 688 C C . PHE A 1 86 ? -3.020 -5.274 0.030 1.00 89.31 86 PHE A C 1
ATOM 690 O O . PHE A 1 86 ? -3.948 -4.828 0.704 1.00 89.31 86 PHE A O 1
ATOM 697 N N . VAL A 1 87 ? -2.863 -6.587 -0.174 1.00 91.81 87 VAL A N 1
ATOM 698 C CA . VAL A 1 87 ? -3.765 -7.601 0.398 1.00 91.81 87 VAL A CA 1
ATOM 699 C C . VAL A 1 87 ? -3.739 -7.571 1.930 1.00 91.81 87 VAL A C 1
ATOM 701 O O . VAL A 1 87 ? -4.799 -7.601 2.551 1.00 91.81 87 VAL A O 1
ATOM 704 N N . CYS A 1 88 ? -2.567 -7.455 2.558 1.00 88.75 88 CYS A N 1
ATOM 705 C CA . CYS A 1 88 ? -2.453 -7.336 4.017 1.00 88.75 88 CYS A CA 1
ATOM 706 C C . CYS A 1 88 ? -3.139 -6.072 4.560 1.00 88.75 88 CYS A C 1
ATOM 708 O O . CYS A 1 88 ? -3.851 -6.138 5.569 1.00 88.75 88 CYS A O 1
ATOM 710 N N . THR A 1 89 ? -2.966 -4.932 3.885 1.00 89.06 89 THR A N 1
ATOM 711 C CA . THR A 1 89 ? -3.655 -3.681 4.229 1.00 89.06 89 THR A CA 1
ATOM 712 C C . THR A 1 89 ? -5.170 -3.852 4.114 1.00 89.06 89 THR A C 1
ATOM 714 O O . THR A 1 89 ? -5.907 -3.468 5.020 1.00 89.06 89 THR A O 1
ATOM 717 N N . PHE A 1 90 ? -5.646 -4.497 3.046 1.00 87.75 90 PHE A N 1
ATOM 718 C CA . PHE A 1 90 ? -7.070 -4.749 2.825 1.00 87.75 90 PHE A CA 1
ATOM 719 C C . PHE A 1 90 ? -7.677 -5.713 3.856 1.00 87.75 90 PHE A C 1
ATOM 721 O O . PHE A 1 90 ? -8.758 -5.458 4.376 1.00 87.75 90 PHE A O 1
ATOM 728 N N . ILE A 1 91 ? -6.974 -6.785 4.225 1.00 88.69 91 ILE A N 1
ATOM 729 C CA . ILE A 1 91 ? -7.418 -7.694 5.294 1.00 88.69 91 ILE A CA 1
ATOM 730 C C . ILE A 1 91 ? -7.501 -6.954 6.633 1.00 88.69 91 ILE A C 1
ATOM 732 O O . ILE A 1 91 ? -8.454 -7.149 7.382 1.00 88.69 91 ILE A O 1
ATOM 736 N N . SER A 1 92 ? -6.534 -6.081 6.928 1.00 84.94 92 SER A N 1
ATOM 737 C CA . SER A 1 92 ? -6.553 -5.270 8.153 1.00 84.94 92 SER A CA 1
ATOM 738 C C . SER A 1 92 ? -7.766 -4.341 8.189 1.00 84.94 92 SER A C 1
ATOM 740 O O . SER A 1 92 ? -8.382 -4.180 9.236 1.00 84.94 92 SER A O 1
ATOM 742 N N . PHE A 1 93 ? -8.145 -3.787 7.039 1.00 83.81 93 PHE A N 1
ATOM 743 C CA . PHE A 1 93 ? -9.360 -2.998 6.885 1.00 83.81 93 PHE A CA 1
ATOM 744 C C . PHE A 1 93 ? -10.638 -3.823 7.095 1.00 83.81 93 PHE A C 1
ATOM 746 O O . PHE A 1 93 ? -11.496 -3.423 7.874 1.00 83.81 93 PHE A O 1
ATOM 753 N N . LEU A 1 94 ? -10.747 -5.006 6.480 1.00 84.69 94 LEU A N 1
ATOM 754 C CA . LEU A 1 94 ? -11.883 -5.909 6.708 1.00 84.69 94 LEU A CA 1
ATOM 755 C C . LEU A 1 94 ? -11.998 -6.342 8.174 1.00 84.69 94 LEU A C 1
ATOM 757 O O . LEU A 1 94 ? -13.102 -6.492 8.688 1.00 84.69 94 LEU A O 1
ATOM 761 N N . ALA A 1 95 ? -10.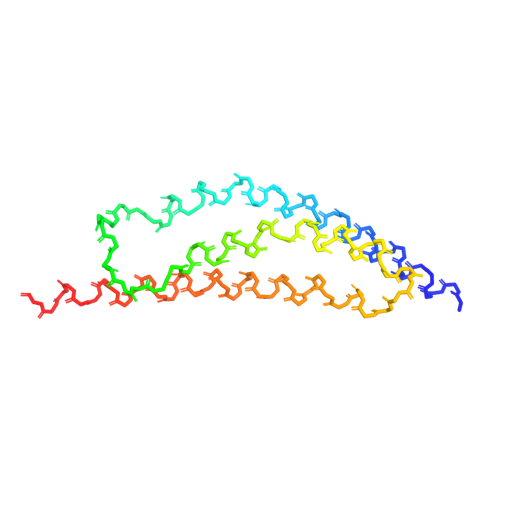868 -6.523 8.861 1.00 82.31 95 ALA A N 1
ATOM 762 C CA . ALA A 1 95 ? -10.857 -6.839 10.283 1.00 82.31 95 ALA A CA 1
ATOM 763 C C . ALA A 1 95 ? -11.442 -5.699 11.132 1.00 82.31 95 ALA A C 1
ATOM 765 O O . ALA A 1 95 ? -12.122 -5.983 12.115 1.00 82.31 95 ALA A O 1
ATOM 766 N N . ILE A 1 96 ? -11.227 -4.429 10.755 1.00 76.88 96 ILE A N 1
ATOM 767 C CA . ILE A 1 96 ? -11.884 -3.294 11.424 1.00 76.88 96 ILE A CA 1
ATOM 768 C C . ILE A 1 96 ? -13.395 -3.451 11.331 1.00 76.88 96 ILE A C 1
ATOM 770 O O . ILE A 1 96 ? -14.054 -3.365 12.357 1.00 76.88 96 ILE A O 1
ATOM 774 N N . ASP A 1 97 ? -13.924 -3.703 10.133 1.00 74.38 97 ASP A N 1
ATOM 775 C CA . ASP A 1 97 ? -15.365 -3.814 9.895 1.00 74.38 97 ASP A CA 1
ATOM 776 C C . ASP A 1 97 ? -15.976 -5.014 10.639 1.00 74.38 97 ASP A C 1
ATOM 778 O O . ASP A 1 97 ? -16.903 -4.851 11.430 1.00 74.38 97 ASP A O 1
ATOM 782 N N . PHE A 1 98 ? -15.375 -6.200 10.493 1.00 74.56 98 PHE A N 1
ATOM 783 C CA . PHE A 1 98 ? -15.859 -7.438 11.110 1.00 74.56 98 PHE A CA 1
ATOM 784 C C . PHE A 1 98 ? -15.863 -7.378 12.645 1.00 74.56 98 PHE A C 1
ATOM 786 O O . PHE A 1 98 ? -16.854 -7.719 13.286 1.00 74.56 98 PHE A O 1
ATOM 793 N N . PHE A 1 99 ? -14.774 -6.905 13.262 1.00 70.44 99 PHE A N 1
ATOM 794 C CA . PHE A 1 99 ? -14.690 -6.816 14.724 1.00 70.44 99 PHE A CA 1
ATOM 795 C C . PHE A 1 99 ? -15.409 -5.585 15.303 1.00 70.44 99 PHE A C 1
ATOM 797 O O . PHE A 1 99 ? -15.520 -5.464 16.526 1.00 70.44 99 PHE A O 1
ATOM 804 N N . ASN A 1 100 ? -15.939 -4.685 14.465 1.00 62.72 100 ASN A N 1
ATOM 805 C CA . ASN A 1 100 ? -16.760 -3.565 14.925 1.00 62.72 100 ASN A CA 1
ATOM 806 C C . ASN A 1 100 ? -18.136 -4.029 15.444 1.00 62.72 100 ASN A C 1
ATOM 808 O O . ASN A 1 100 ? -18.730 -3.360 16.299 1.00 62.72 100 ASN A O 1
ATOM 812 N N . GLU A 1 101 ? -18.651 -5.160 14.942 1.00 54.16 101 GLU A N 1
ATOM 813 C CA . GLU A 1 101 ? -20.010 -5.645 15.223 1.00 54.16 101 GLU A CA 1
ATOM 814 C C . GLU A 1 101 ? -20.146 -6.389 16.563 1.00 54.16 101 GLU A C 1
ATOM 816 O O . GLU A 1 101 ? -21.148 -6.190 17.263 1.00 54.16 101 GLU A O 1
ATOM 821 N N . ASP A 1 102 ? -19.137 -7.162 16.982 1.00 50.16 102 ASP A N 1
ATOM 822 C CA . ASP A 1 102 ? -19.196 -8.013 18.190 1.00 50.16 102 ASP A CA 1
ATOM 823 C C . ASP A 1 102 ? -19.416 -7.217 19.489 1.00 50.16 102 ASP A C 1
ATOM 825 O O . ASP A 1 102 ? -20.071 -7.668 20.438 1.00 50.16 102 ASP A O 1
ATOM 829 N N . THR A 1 103 ? -18.945 -5.972 19.533 1.00 51.25 103 THR A N 1
ATOM 830 C CA . THR A 1 103 ? -19.150 -5.088 20.687 1.00 51.25 103 THR A CA 1
ATOM 831 C C . THR A 1 103 ? -20.559 -4.499 20.747 1.00 51.25 103 THR A C 1
ATOM 833 O O . THR A 1 103 ? -20.990 -4.107 21.826 1.00 51.25 103 THR A O 1
ATOM 836 N N . SER A 1 104 ? -21.309 -4.457 19.639 1.00 48.31 104 SER A N 1
ATOM 837 C CA . SER A 1 104 ? -22.658 -3.866 19.604 1.00 48.31 104 SER A CA 1
ATOM 838 C C . SER A 1 104 ? -23.757 -4.821 20.096 1.00 48.31 104 SER A C 1
ATOM 840 O O . SER A 1 104 ? -24.717 -4.379 20.730 1.00 48.31 104 SER A O 1
ATOM 842 N N . ASN A 1 105 ? -23.602 -6.133 19.879 1.00 47.44 105 ASN A N 1
ATOM 843 C CA . ASN A 1 105 ? -24.593 -7.131 20.296 1.00 47.44 105 ASN A CA 1
ATOM 844 C C . ASN A 1 105 ? -24.533 -7.443 21.795 1.00 47.44 105 ASN A C 1
ATOM 846 O O . ASN A 1 105 ? -25.546 -7.799 22.388 1.00 47.44 105 ASN A O 1
ATOM 850 N N . THR A 1 106 ? -23.383 -7.239 22.438 1.00 48.66 106 THR A N 1
ATOM 851 C CA . THR A 1 106 ? -23.217 -7.533 23.871 1.00 48.66 106 THR A CA 1
ATOM 852 C C . THR A 1 106 ? -24.019 -6.576 24.774 1.00 48.66 106 THR A C 1
ATOM 854 O O . THR A 1 106 ? -24.407 -6.955 25.875 1.00 48.66 106 THR A O 1
ATOM 857 N N . TYR A 1 107 ? -24.354 -5.366 24.307 1.00 48.38 107 TYR A N 1
ATOM 858 C CA . TYR A 1 107 ? -25.160 -4.389 25.063 1.00 48.38 107 TYR A CA 1
ATOM 859 C C . TYR A 1 107 ? -26.671 -4.455 24.786 1.00 48.38 107 TYR A C 1
ATOM 861 O O . TYR A 1 107 ? -27.420 -3.658 25.340 1.00 48.38 107 TYR A O 1
ATOM 869 N N . ARG A 1 108 ? -27.138 -5.372 23.928 1.00 46.34 108 ARG A N 1
ATOM 870 C C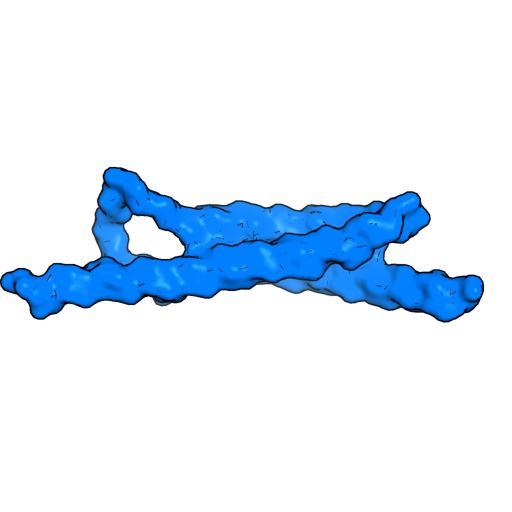A . ARG A 1 108 ? -28.579 -5.588 23.684 1.00 46.34 108 ARG A CA 1
ATOM 871 C C . ARG A 1 108 ? -29.186 -6.718 24.519 1.00 46.34 108 ARG A C 1
ATOM 873 O O . ARG A 1 108 ? -30.392 -6.927 24.441 1.00 46.34 108 ARG A O 1
ATOM 880 N N . VAL A 1 109 ? -28.372 -7.451 25.280 1.00 48.56 109 VAL A N 1
ATOM 881 C CA . VAL A 1 109 ? -28.794 -8.655 26.026 1.00 48.56 109 VAL A CA 1
ATOM 882 C C . VAL A 1 109 ? -28.708 -8.465 27.552 1.00 48.56 109 VAL A C 1
ATOM 884 O O . VAL A 1 109 ? -28.908 -9.414 28.304 1.00 48.56 109 VAL A O 1
ATOM 887 N N . LEU A 1 110 ? -28.444 -7.243 28.023 1.00 44.62 110 LEU A N 1
ATOM 888 C CA . LEU A 1 110 ? -28.501 -6.844 29.437 1.00 44.62 110 LEU A CA 1
ATOM 889 C C . LEU A 1 110 ? -29.450 -5.656 29.594 1.00 44.62 110 LEU A C 1
ATOM 891 O O . LEU A 1 110 ? -30.095 -5.580 30.661 1.00 44.62 110 LEU A O 1
#

Radius of gyration: 18.29 Å; chains: 1; bounding box: 46×22×55 Å

Foldseek 3Di:
DVVVVVVLLVLLVVLQVQLVVLVVCLVCLVVVCCVLCPDPPDDDPPDDDLSVVLSVLSVCLSVLSNVLSVCCVPDVVSSCRNVVSVVVSVVSVVCSVVVVVVVVVVVVPD

Secondary structure (DSSP, 8-state):
-HHHHHHHHHHHHHHHHHHHHHHHHHHHHHHHHHHHSTT--S--TT---HHHHHHHHHHHHHHHHHHHHHHTTT-GGGGTHHHHHHHHHHHHHHHHHHHHHHHHHGGG--

Organism: Paramuricea clavata (NCBI:txid317549)